Protein AF-A0A7S3KFI4-F1 (afdb_monomer_lite)

pLDDT: mean 75.75, std 12.52, range [44.12, 91.62]

Secondary structure (DSSP, 8-state):
-HHHHHHHHHHHHHHHHHHHHHHTTS-SEEEEEETTEEEEE-S-HHHHHHHHT-TT----PPPPS----EE--TT-SS-EESS-HHHHHHHHHHHHHHHHHHHHS---HHHHH-TTT-SS-------PPPPPSSPPPPPPTT-TTSPPPTTHHHHHHHHHHHHHHHHHHHHHHHHHT-

Structure (mmCIF, N/CA/C/O backbone):
data_AF-A0A7S3KFI4-F1
#
_entry.id   AF-A0A7S3KFI4-F1
#
loop_
_atom_site.group_PDB
_atom_site.id
_atom_site.type_symbol
_atom_site.label_atom_id
_atom_site.label_alt_id
_atom_site.label_comp_id
_atom_site.label_asym_id
_atom_site.label_entity_id
_atom_site.label_seq_id
_atom_site.pdbx_PDB_ins_code
_atom_site.Cartn_x
_atom_site.Cartn_y
_atom_site.Cartn_z
_atom_site.occupancy
_atom_site.B_iso_or_equiv
_atom_site.auth_seq_id
_atom_site.auth_comp_id
_atom_site.auth_asym_id
_atom_site.auth_atom_id
_atom_site.pdbx_PDB_model_num
ATOM 1 N N . PHE A 1 1 ? 23.156 2.317 -24.118 1.00 44.12 1 PHE A N 1
ATOM 2 C CA . PHE A 1 1 ? 23.718 2.035 -22.786 1.00 44.12 1 PHE A CA 1
ATOM 3 C C . PHE A 1 1 ? 23.333 3.121 -21.780 1.00 44.12 1 PHE A C 1
ATOM 5 O O . PHE A 1 1 ? 22.419 2.849 -21.028 1.00 44.12 1 PHE A O 1
ATOM 12 N N . ILE A 1 2 ? 23.821 4.369 -21.847 1.00 49.06 2 ILE A N 1
ATOM 13 C CA . ILE A 1 2 ? 23.493 5.418 -20.839 1.00 49.06 2 ILE A CA 1
ATOM 14 C C . ILE A 1 2 ? 21.979 5.740 -20.695 1.00 49.06 2 ILE A C 1
ATOM 16 O O . ILE A 1 2 ? 21.507 5.973 -19.586 1.00 49.06 2 ILE A O 1
ATOM 20 N N . MET A 1 3 ? 21.189 5.738 -21.780 1.00 51.59 3 MET A N 1
ATOM 21 C CA . MET A 1 3 ? 19.757 6.109 -21.715 1.00 51.59 3 MET A CA 1
ATOM 22 C C . MET A 1 3 ? 18.819 4.955 -21.299 1.00 51.59 3 MET A C 1
ATOM 24 O O . MET A 1 3 ? 17.779 5.206 -20.693 1.00 51.59 3 MET A O 1
ATOM 28 N N . GLN A 1 4 ? 19.202 3.694 -21.557 1.00 54.97 4 GLN A N 1
ATOM 29 C CA . GLN A 1 4 ? 18.470 2.517 -21.053 1.00 54.97 4 GLN A CA 1
ATOM 30 C C . GLN A 1 4 ? 18.517 2.467 -19.521 1.00 54.97 4 GLN A C 1
ATOM 32 O O . GLN A 1 4 ? 17.498 2.201 -18.884 1.00 54.97 4 GLN A O 1
ATOM 37 N N . ASP A 1 5 ? 19.662 2.834 -18.942 1.00 63.72 5 ASP A N 1
ATOM 38 C CA . ASP A 1 5 ? 19.833 2.942 -17.494 1.00 63.72 5 ASP A CA 1
ATOM 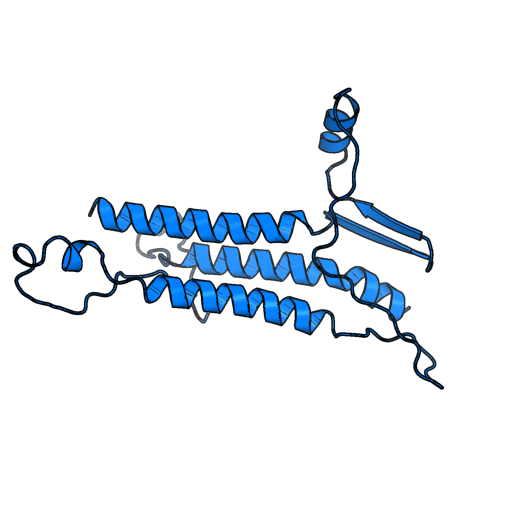39 C C . ASP A 1 5 ? 19.004 4.099 -16.914 1.00 63.72 5 ASP A C 1
ATOM 41 O O . ASP A 1 5 ? 18.372 3.944 -15.871 1.00 63.72 5 ASP A O 1
ATOM 45 N N . ALA A 1 6 ? 18.916 5.241 -17.609 1.00 68.56 6 ALA A N 1
ATOM 46 C CA . ALA A 1 6 ? 18.105 6.378 -17.164 1.00 68.56 6 ALA A CA 1
ATOM 47 C C . ALA A 1 6 ? 16.606 6.039 -17.080 1.00 68.56 6 ALA A C 1
ATOM 49 O O . ALA A 1 6 ? 15.952 6.390 -16.096 1.00 68.56 6 ALA A O 1
ATOM 50 N N . LEU A 1 7 ? 16.061 5.327 -18.074 1.00 71.69 7 LEU A N 1
ATOM 51 C CA . LEU A 1 7 ? 14.655 4.922 -18.049 1.00 71.69 7 LEU A CA 1
ATOM 52 C C . LEU A 1 7 ? 14.382 3.905 -16.936 1.00 71.69 7 LEU A C 1
ATOM 54 O O . LEU A 1 7 ? 13.409 4.060 -16.206 1.00 71.69 7 LEU A O 1
ATOM 58 N N . LEU A 1 8 ? 15.278 2.934 -16.734 1.00 75.38 8 LEU A N 1
ATOM 59 C CA . LEU A 1 8 ? 15.177 1.986 -15.624 1.00 75.38 8 LEU A CA 1
ATOM 60 C C . LEU A 1 8 ? 15.192 2.694 -14.259 1.00 75.38 8 LEU A C 1
ATOM 62 O O . LEU A 1 8 ? 14.392 2.364 -13.385 1.00 75.38 8 LEU A O 1
ATOM 66 N N . ILE A 1 9 ? 16.070 3.684 -14.072 1.00 79.75 9 ILE A N 1
ATOM 67 C CA . ILE A 1 9 ? 16.146 4.479 -12.837 1.00 79.75 9 ILE A CA 1
ATOM 68 C C . ILE A 1 9 ? 14.845 5.258 -12.610 1.00 79.75 9 ILE A C 1
ATOM 70 O O . ILE A 1 9 ? 14.322 5.270 -11.493 1.00 79.75 9 ILE A O 1
ATOM 74 N N . LEU A 1 10 ? 14.300 5.889 -13.654 1.00 80.31 10 LEU A N 1
ATOM 75 C CA . LEU A 1 10 ? 13.037 6.625 -13.568 1.00 80.31 10 LEU A CA 1
ATOM 76 C C . LEU A 1 10 ? 11.864 5.698 -13.241 1.00 80.31 10 LEU A C 1
ATOM 78 O O . LEU A 1 10 ? 11.070 6.022 -12.359 1.00 80.31 10 LEU A O 1
ATOM 82 N N . THR A 1 11 ? 11.795 4.527 -13.874 1.00 80.62 11 THR A N 1
ATOM 83 C CA . THR A 1 11 ? 10.786 3.502 -13.590 1.00 80.62 11 THR A CA 1
ATOM 84 C C . THR A 1 11 ? 10.886 3.014 -12.147 1.00 80.62 11 THR A C 1
ATOM 86 O O . THR A 1 11 ? 9.891 3.052 -11.426 1.00 80.62 11 THR A O 1
ATOM 89 N N . LYS A 1 12 ? 12.089 2.664 -11.669 1.00 84.12 12 LYS A N 1
ATOM 90 C CA . LYS A 1 12 ? 12.320 2.279 -10.265 1.00 84.12 12 LYS A CA 1
ATOM 91 C C . LYS A 1 12 ? 11.889 3.373 -9.293 1.00 84.12 12 LYS A C 1
ATOM 93 O O . LYS A 1 12 ? 11.245 3.087 -8.286 1.00 84.12 12 LYS A O 1
ATOM 98 N N . LYS A 1 13 ? 12.220 4.632 -9.586 1.00 85.94 13 LYS A N 1
ATOM 99 C CA . LYS A 1 13 ? 11.830 5.773 -8.751 1.00 85.94 13 LYS A CA 1
ATOM 100 C C . LYS A 1 13 ? 10.316 5.982 -8.752 1.00 85.94 13 LYS A C 1
ATOM 102 O O . LYS A 1 13 ? 9.756 6.268 -7.702 1.00 85.94 13 LYS A O 1
ATOM 107 N N . SER A 1 14 ? 9.661 5.836 -9.901 1.00 86.50 14 SER A N 1
ATOM 108 C CA . SER A 1 14 ? 8.209 5.990 -10.028 1.00 86.50 14 SER A CA 1
ATOM 109 C C . SER A 1 14 ? 7.453 4.909 -9.260 1.00 86.50 14 SER A C 1
ATOM 111 O O . SER A 1 14 ? 6.539 5.227 -8.507 1.00 86.50 14 SER A O 1
ATOM 113 N N . VAL A 1 15 ? 7.857 3.646 -9.411 1.00 87.81 15 VAL A N 1
ATOM 114 C CA . VAL A 1 15 ? 7.225 2.509 -8.727 1.00 87.81 15 VAL A CA 1
ATOM 115 C C . VAL A 1 15 ? 7.410 2.610 -7.216 1.00 87.81 15 VAL A C 1
ATOM 117 O O . VAL A 1 15 ? 6.446 2.448 -6.474 1.00 87.81 15 VAL A O 1
ATOM 120 N N . ASN A 1 16 ? 8.619 2.945 -6.751 1.00 88.69 16 ASN A N 1
ATOM 121 C CA . ASN A 1 16 ? 8.850 3.148 -5.322 1.00 88.69 16 ASN A CA 1
ATOM 122 C C . ASN A 1 16 ? 8.037 4.319 -4.776 1.00 88.69 16 ASN A C 1
ATOM 124 O O . ASN A 1 16 ? 7.381 4.148 -3.763 1.00 88.69 16 ASN A O 1
ATOM 128 N N . LYS A 1 17 ? 7.975 5.453 -5.483 1.00 89.19 17 LYS A N 1
ATOM 129 C CA . LYS A 1 17 ? 7.124 6.578 -5.072 1.00 89.19 17 LYS A CA 1
ATOM 130 C C . LYS A 1 17 ? 5.650 6.207 -4.977 1.00 89.19 17 LYS A C 1
ATOM 132 O O . LYS A 1 17 ? 4.993 6.656 -4.051 1.00 89.19 17 LYS A O 1
ATOM 137 N N . PHE A 1 18 ? 5.132 5.426 -5.924 1.00 89.81 18 PHE A N 1
ATOM 138 C CA . PHE A 1 18 ? 3.752 4.946 -5.865 1.00 89.81 18 PHE A CA 1
ATOM 139 C C . PHE A 1 18 ? 3.531 4.085 -4.617 1.00 89.81 18 PHE A C 1
ATOM 141 O O . PHE A 1 18 ? 2.628 4.359 -3.835 1.00 89.81 18 PHE A O 1
ATOM 148 N N . LYS A 1 19 ? 4.406 3.098 -4.396 1.00 91.19 19 LYS A N 1
ATOM 149 C CA . LYS A 1 19 ? 4.381 2.220 -3.220 1.00 91.19 19 LYS A CA 1
ATOM 150 C C . LYS A 1 19 ? 4.457 3.024 -1.913 1.00 91.19 19 LYS A C 1
ATOM 152 O O . LYS A 1 19 ? 3.604 2.857 -1.053 1.00 91.19 19 LYS A O 1
ATOM 157 N N . ASP A 1 20 ? 5.436 3.918 -1.792 1.00 89.12 20 ASP A N 1
ATOM 158 C CA . ASP A 1 20 ? 5.664 4.739 -0.597 1.00 89.12 20 ASP A CA 1
ATOM 159 C C . ASP A 1 20 ? 4.483 5.693 -0.340 1.00 89.12 20 ASP A C 1
ATOM 161 O O . ASP A 1 20 ? 4.069 5.865 0.802 1.00 89.12 20 ASP A O 1
ATOM 165 N N . ALA A 1 21 ? 3.896 6.272 -1.394 1.00 89.50 21 ALA A N 1
ATOM 166 C CA . ALA A 1 21 ? 2.731 7.141 -1.266 1.00 89.50 21 ALA A CA 1
ATOM 167 C C . ALA A 1 21 ? 1.510 6.380 -0.741 1.00 89.50 21 ALA A C 1
ATOM 169 O O . ALA A 1 21 ? 0.868 6.859 0.185 1.00 89.50 21 ALA A O 1
ATOM 170 N N . ILE A 1 22 ? 1.206 5.191 -1.270 1.00 89.00 22 ILE A N 1
ATOM 171 C CA . ILE A 1 22 ? 0.085 4.386 -0.761 1.00 89.00 22 ILE A CA 1
ATOM 172 C C . ILE A 1 22 ? 0.334 3.963 0.692 1.00 89.00 22 ILE A C 1
ATOM 174 O O . ILE A 1 22 ? -0.553 4.124 1.525 1.00 89.00 22 ILE A O 1
ATOM 178 N N . ILE A 1 23 ? 1.544 3.490 1.012 1.00 88.12 23 ILE A N 1
ATOM 179 C CA . ILE A 1 23 ? 1.903 3.062 2.374 1.00 88.12 23 ILE A CA 1
ATOM 180 C C . ILE A 1 23 ? 1.818 4.222 3.373 1.00 88.12 23 ILE A C 1
ATOM 182 O O . ILE A 1 23 ? 1.413 4.000 4.506 1.00 88.12 23 ILE A O 1
ATOM 186 N N . SER A 1 24 ? 2.124 5.460 2.970 1.00 86.81 24 SER A N 1
ATOM 187 C CA . SER A 1 24 ? 2.044 6.622 3.870 1.00 86.81 24 SER A CA 1
ATOM 188 C C . SER A 1 24 ? 0.639 6.931 4.403 1.00 86.81 24 SER A C 1
ATOM 190 O O . SER A 1 24 ? 0.516 7.616 5.413 1.00 86.81 24 SER A O 1
ATOM 192 N N . PHE A 1 25 ? -0.413 6.416 3.758 1.00 87.12 25 PHE A N 1
ATOM 193 C CA . PHE A 1 25 ? -1.792 6.533 4.244 1.00 87.12 25 PHE A CA 1
ATOM 194 C C . PHE A 1 25 ? -2.201 5.388 5.178 1.00 87.12 25 PHE A C 1
ATOM 196 O O . PHE A 1 25 ? -3.299 5.421 5.730 1.00 87.12 25 PHE A O 1
ATOM 203 N N . LEU A 1 26 ? -1.358 4.365 5.339 1.00 86.69 26 LEU A N 1
ATOM 204 C CA . LEU A 1 26 ? -1.649 3.215 6.184 1.00 86.69 26 LEU A CA 1
ATOM 205 C C . LEU A 1 26 ? -1.091 3.444 7.593 1.00 86.69 26 LEU A C 1
ATOM 207 O O . LEU A 1 26 ? 0.070 3.833 7.735 1.00 86.69 26 LEU A O 1
ATOM 211 N N . PRO A 1 27 ? -1.870 3.161 8.650 1.00 87.31 27 PRO A N 1
ATOM 212 C CA . PRO A 1 27 ? -1.336 3.191 9.999 1.00 87.31 27 PRO A CA 1
ATOM 213 C C . PRO A 1 27 ? -0.297 2.074 10.200 1.00 87.31 27 PRO A C 1
ATOM 215 O O . PRO A 1 27 ? -0.419 0.947 9.706 1.00 87.31 27 PRO A O 1
ATOM 218 N N . LEU A 1 28 ? 0.734 2.367 10.990 1.00 86.38 28 LEU A N 1
ATOM 219 C CA . LEU A 1 28 ? 1.683 1.382 11.507 1.00 86.38 28 LEU A CA 1
ATOM 220 C C . LEU A 1 28 ? 0.987 0.390 12.440 1.00 86.38 28 LEU A C 1
ATOM 222 O O . LEU A 1 28 ? 1.327 -0.789 12.445 1.00 86.38 28 LEU A O 1
ATOM 226 N N . SER A 1 29 ? -0.018 0.832 13.192 1.00 85.19 29 SER A N 1
ATOM 227 C CA . SER A 1 29 ? -0.879 -0.053 13.977 1.00 85.19 29 SER A CA 1
ATOM 228 C C . SER A 1 29 ? -2.273 0.538 14.116 1.00 85.19 29 SER A C 1
ATOM 230 O O . SER A 1 29 ? -2.400 1.728 14.397 1.00 85.19 29 SER A O 1
ATOM 232 N N . CYS A 1 30 ? -3.292 -0.305 13.983 1.00 86.12 30 CYS A N 1
ATOM 233 C CA . CYS A 1 30 ? -4.679 0.025 14.283 1.00 86.12 30 CYS A CA 1
ATOM 234 C C . CYS A 1 30 ? -5.137 -0.870 15.438 1.00 86.12 30 CYS A C 1
ATOM 236 O O . CYS A 1 30 ? -4.988 -2.092 15.368 1.00 86.12 30 CYS A O 1
ATOM 238 N N . GLN A 1 31 ? -5.622 -0.257 16.516 1.00 85.38 31 GLN A N 1
ATOM 239 C CA . GLN A 1 31 ? -6.230 -0.943 17.652 1.00 85.38 31 GLN A CA 1
ATOM 240 C C . GLN A 1 31 ? -7.683 -0.494 17.765 1.00 85.38 31 GLN A C 1
ATOM 242 O O . GLN A 1 31 ? -7.956 0.688 17.973 1.00 85.38 31 GLN A O 1
ATOM 247 N N . VAL A 1 32 ? -8.602 -1.444 17.607 1.00 84.62 32 VAL A N 1
ATOM 248 C CA . VAL A 1 32 ? -10.040 -1.223 17.765 1.00 84.62 32 VAL A CA 1
ATOM 249 C C . VAL A 1 32 ? -10.409 -1.643 19.184 1.00 84.62 32 VAL A C 1
ATOM 251 O O . VAL A 1 32 ? -10.400 -2.832 19.495 1.00 84.62 32 VAL A O 1
ATOM 254 N N . ASN A 1 33 ? -10.668 -0.672 20.061 1.00 83.75 33 ASN A N 1
ATOM 255 C CA . ASN A 1 33 ? -11.068 -0.945 21.444 1.00 83.75 33 ASN A CA 1
ATOM 256 C C . ASN A 1 33 ? -12.592 -1.061 21.566 1.00 83.75 33 ASN A C 1
ATOM 258 O O . ASN A 1 33 ? -13.090 -1.900 22.313 1.00 83.75 33 ASN A O 1
ATOM 262 N N . ASP A 1 34 ? -13.320 -0.200 20.851 1.00 78.12 34 ASP A N 1
ATOM 263 C CA . ASP A 1 34 ? -14.782 -0.128 20.849 1.00 78.12 34 ASP A CA 1
ATOM 264 C C . ASP A 1 34 ? -15.279 0.500 19.531 1.00 78.12 34 ASP A C 1
ATOM 266 O O . ASP A 1 34 ? -14.505 1.108 18.790 1.00 78.12 34 ASP A O 1
ATOM 270 N N . LEU A 1 35 ? -16.586 0.435 19.263 1.00 74.62 35 LEU A N 1
ATOM 271 C CA . LEU A 1 35 ? -17.243 1.052 18.099 1.00 74.62 35 LEU A CA 1
ATOM 272 C C . LEU A 1 35 ? -16.968 2.558 17.975 1.00 74.62 35 LEU A C 1
ATOM 274 O O . LEU A 1 35 ? -17.032 3.112 16.881 1.00 74.62 35 LEU A O 1
ATOM 278 N N . ASN A 1 36 ? -16.685 3.218 19.099 1.00 79.44 36 ASN A N 1
ATOM 279 C CA . ASN A 1 36 ? -16.402 4.649 19.162 1.00 79.44 36 ASN A CA 1
ATOM 280 C C . ASN A 1 36 ? -14.935 4.965 19.500 1.00 79.44 36 ASN A C 1
ATOM 282 O O . ASN A 1 36 ? -14.600 6.143 19.617 1.00 79.44 36 ASN A O 1
ATOM 286 N N . ASP A 1 37 ? -14.079 3.954 19.682 1.00 81.88 37 ASP A N 1
ATOM 287 C CA . ASP A 1 37 ? -12.682 4.137 20.087 1.00 81.88 37 ASP A CA 1
ATOM 288 C C . ASP A 1 37 ? -11.736 3.295 19.222 1.00 81.88 37 ASP A C 1
ATOM 290 O O . ASP A 1 37 ? -11.529 2.098 19.447 1.00 81.88 37 ASP A O 1
ATOM 294 N N . ILE A 1 38 ? -11.167 3.955 18.211 1.00 82.81 38 ILE A N 1
ATOM 295 C CA . ILE A 1 38 ? -10.203 3.385 17.270 1.00 82.81 38 ILE A CA 1
ATOM 296 C C . ILE A 1 38 ? -8.918 4.201 17.365 1.00 82.81 38 ILE A C 1
ATOM 298 O O . ILE A 1 38 ? -8.893 5.386 17.026 1.00 82.81 38 ILE A O 1
ATOM 302 N N . VAL A 1 39 ? -7.835 3.554 17.792 1.00 85.19 39 VAL A N 1
ATOM 303 C CA . VAL A 1 39 ? -6.521 4.181 17.941 1.00 85.19 39 VAL A CA 1
ATOM 304 C C . VAL A 1 39 ? -5.629 3.773 16.775 1.00 85.19 39 VAL A C 1
ATOM 306 O O . VAL A 1 39 ? -5.170 2.632 16.683 1.00 85.19 39 VAL A O 1
ATOM 309 N N . ASN A 1 40 ? -5.350 4.734 15.897 1.00 85.62 40 ASN A N 1
ATOM 310 C CA . ASN A 1 40 ? -4.432 4.577 14.773 1.00 85.62 40 ASN A CA 1
ATOM 311 C C . ASN A 1 40 ? -3.091 5.243 15.091 1.00 85.62 40 ASN A C 1
ATOM 313 O O . ASN A 1 40 ? -3.049 6.415 15.452 1.00 85.62 40 ASN A O 1
ATOM 317 N N . LYS A 1 41 ? -1.984 4.516 14.923 1.00 86.06 41 LYS A N 1
ATOM 318 C CA . LYS A 1 41 ? -0.628 5.078 15.012 1.00 86.06 41 LYS A CA 1
ATOM 319 C C . LYS A 1 41 ? -0.008 5.132 13.626 1.00 86.06 41 LYS A C 1
ATOM 321 O O . LYS A 1 41 ? 0.104 4.093 12.982 1.00 86.06 41 LYS A O 1
ATOM 326 N N . PHE A 1 42 ? 0.423 6.312 13.187 1.00 83.50 42 PHE A N 1
ATOM 327 C CA . PHE A 1 42 ? 1.032 6.519 11.864 1.00 83.50 42 PHE A CA 1
ATOM 328 C C . PHE A 1 42 ? 2.547 6.716 11.906 1.00 83.50 42 PHE A C 1
ATOM 330 O O . PHE A 1 42 ? 3.222 6.493 10.906 1.00 83.50 42 PHE A O 1
ATOM 337 N N . VAL A 1 43 ? 3.084 7.101 13.060 1.00 82.69 43 VAL A N 1
ATOM 338 C CA . VAL A 1 43 ? 4.513 7.333 13.270 1.00 82.69 43 VAL A CA 1
ATOM 339 C C . VAL A 1 43 ? 5.006 6.518 14.455 1.00 82.69 43 VAL A C 1
ATOM 341 O O . VAL A 1 43 ? 4.226 6.111 15.321 1.00 82.69 43 VAL A O 1
ATOM 344 N N . THR A 1 44 ? 6.305 6.239 14.473 1.00 84.25 44 THR A N 1
ATOM 345 C CA . THR A 1 44 ? 6.934 5.589 15.626 1.00 84.25 44 THR A CA 1
ATOM 346 C C . THR A 1 44 ? 6.973 6.536 16.824 1.00 84.25 44 THR A C 1
ATOM 348 O O . THR A 1 44 ? 6.970 7.755 16.659 1.00 84.25 44 THR A O 1
ATOM 351 N N . ASP A 1 45 ? 7.064 5.990 18.039 1.00 82.38 45 ASP A N 1
ATOM 352 C CA . ASP A 1 45 ? 7.113 6.810 19.259 1.00 82.38 45 ASP A CA 1
ATOM 353 C C . ASP A 1 45 ? 8.327 7.776 19.252 1.00 82.38 45 ASP A C 1
ATOM 355 O O . ASP A 1 45 ? 8.248 8.893 19.760 1.00 82.38 45 ASP A O 1
ATOM 359 N N . GLU A 1 46 ? 9.440 7.387 18.612 1.00 82.31 46 GLU A N 1
ATOM 360 C CA . GLU A 1 46 ? 10.631 8.236 18.439 1.00 82.31 46 GLU A CA 1
ATOM 361 C C . GLU A 1 46 ? 10.423 9.385 17.444 1.00 82.31 46 GLU A C 1
ATOM 363 O O . GLU A 1 46 ? 10.998 10.464 17.599 1.00 82.31 46 GLU A O 1
ATOM 368 N N . GLU A 1 47 ? 9.650 9.151 16.386 1.00 82.25 47 GLU A N 1
ATOM 369 C CA . GLU A 1 47 ? 9.310 10.172 15.396 1.00 82.25 47 GLU A CA 1
ATOM 370 C C . GLU A 1 47 ? 8.260 11.127 15.947 1.00 82.25 47 GLU A C 1
ATOM 372 O O . GLU A 1 47 ? 8.413 12.333 15.780 1.00 82.25 47 GLU A O 1
ATOM 377 N N . GLN A 1 48 ? 7.265 10.608 16.670 1.00 80.56 48 GLN A N 1
ATOM 378 C CA . GLN A 1 48 ? 6.282 11.426 17.371 1.00 80.56 48 GLN A CA 1
ATOM 379 C C . GLN A 1 48 ? 6.971 12.378 18.350 1.00 80.56 48 GLN A C 1
ATOM 381 O O . GLN A 1 48 ? 6.714 13.573 18.305 1.00 80.56 48 GLN A O 1
ATOM 386 N N . ALA A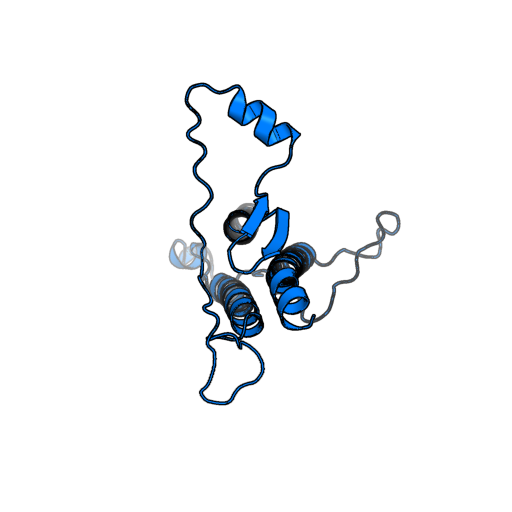 1 49 ? 7.928 11.889 19.148 1.00 81.94 49 ALA A N 1
ATOM 387 C CA . ALA A 1 49 ? 8.682 12.735 20.074 1.00 81.94 49 ALA A CA 1
ATOM 388 C C . ALA A 1 49 ? 9.426 13.883 19.364 1.00 81.94 49 ALA A C 1
ATOM 390 O O . ALA A 1 49 ? 9.447 15.007 19.855 1.00 81.94 49 ALA A O 1
ATOM 391 N N . LYS A 1 50 ? 10.001 13.629 18.181 1.00 83.56 50 LYS A N 1
ATOM 392 C CA . LYS A 1 50 ? 10.670 14.670 17.377 1.00 83.56 50 LYS A CA 1
ATOM 393 C C . LYS A 1 50 ? 9.686 15.663 16.762 1.00 83.56 50 LYS A C 1
ATOM 395 O O . LYS A 1 50 ? 10.030 16.830 16.607 1.00 83.56 50 LYS A O 1
ATOM 400 N N . LEU A 1 51 ? 8.499 15.200 16.376 1.00 80.50 51 LEU A N 1
ATOM 401 C CA . LEU A 1 51 ? 7.430 16.047 15.850 1.00 80.50 51 LEU A CA 1
ATOM 402 C C . LEU A 1 51 ? 6.829 16.930 16.950 1.00 80.50 51 LEU A C 1
ATOM 404 O O . LEU A 1 51 ? 6.573 18.103 16.705 1.00 80.50 51 LEU A O 1
ATOM 408 N N . ASP A 1 52 ? 6.683 16.399 18.163 1.00 78.00 52 ASP A N 1
ATOM 409 C CA . ASP A 1 52 ? 6.187 17.132 19.333 1.00 78.00 52 ASP A CA 1
ATOM 410 C C . ASP A 1 52 ? 7.177 18.213 19.810 1.00 78.00 52 ASP A C 1
ATOM 412 O O . ASP A 1 52 ? 6.775 19.218 20.400 1.00 78.00 52 ASP A O 1
ATOM 416 N N . GLU A 1 53 ? 8.476 18.036 19.543 1.00 82.12 53 GLU A N 1
ATOM 417 C CA . GLU A 1 53 ? 9.514 19.046 19.786 1.00 82.12 53 GLU A CA 1
ATOM 418 C C . GLU A 1 53 ? 9.486 20.207 18.771 1.00 82.12 53 GLU A C 1
ATOM 420 O O . GLU A 1 53 ? 10.047 21.271 19.056 1.00 82.12 53 GLU A O 1
ATOM 425 N N . ASP A 1 54 ? 8.843 20.046 17.606 1.00 80.81 54 ASP A N 1
ATOM 426 C CA . ASP A 1 54 ? 8.735 21.094 16.587 1.00 80.81 54 ASP A CA 1
ATOM 427 C C . ASP A 1 54 ? 7.523 22.009 16.864 1.00 80.81 54 ASP A C 1
ATOM 429 O O . ASP A 1 54 ? 6.374 21.613 16.655 1.00 80.81 54 ASP A O 1
ATOM 433 N N . PRO A 1 55 ? 7.736 23.278 17.269 1.00 76.25 55 PRO A N 1
ATOM 434 C CA . PRO A 1 55 ? 6.651 24.202 17.600 1.00 76.25 55 PRO A CA 1
ATOM 435 C C . PRO A 1 55 ? 5.789 24.611 16.394 1.00 76.25 55 PRO A C 1
ATOM 437 O O . PRO A 1 55 ? 4.773 25.283 16.580 1.00 76.25 55 PRO A O 1
ATOM 440 N N . TYR A 1 56 ? 6.184 24.253 15.168 1.00 74.50 56 TYR A N 1
ATOM 441 C CA . TYR A 1 56 ? 5.406 24.490 13.951 1.00 74.50 56 TYR A CA 1
ATOM 442 C C . TYR A 1 56 ? 4.688 23.235 13.443 1.00 74.50 56 TYR A C 1
ATOM 444 O O . TYR A 1 56 ? 3.926 23.327 12.473 1.00 74.50 56 TYR A O 1
ATOM 452 N N . HIS A 1 57 ? 4.886 22.075 14.077 1.00 70.88 57 HIS A N 1
ATOM 453 C CA . HIS A 1 57 ? 4.188 20.861 13.689 1.00 70.88 57 HIS A CA 1
ATOM 454 C C . HIS A 1 57 ? 2.728 20.922 14.144 1.00 70.88 57 HIS A C 1
ATOM 456 O O . HIS A 1 57 ? 2.406 20.944 15.330 1.00 70.88 57 HIS A O 1
ATOM 462 N N . THR A 1 58 ? 1.814 20.955 13.176 1.00 66.12 58 THR A N 1
ATOM 463 C CA . THR A 1 58 ? 0.395 20.729 13.451 1.00 66.12 58 THR A CA 1
ATOM 464 C C . THR A 1 58 ? 0.151 19.238 13.294 1.00 66.12 58 THR A C 1
ATOM 466 O O . THR A 1 58 ? 0.185 18.738 12.171 1.00 66.12 58 THR A O 1
ATOM 469 N N . SER A 1 59 ? -0.069 18.546 14.413 1.00 63.81 59 SER A N 1
ATOM 470 C CA . SER A 1 59 ? -0.470 17.138 14.433 1.00 63.81 59 SER A CA 1
ATOM 471 C C . SER A 1 59 ? -1.853 17.014 13.790 1.00 63.81 59 SER A C 1
ATOM 473 O O . SER A 1 59 ? -2.887 17.232 14.422 1.00 63.81 59 SER A O 1
ATOM 475 N N . GLN A 1 60 ? -1.867 16.807 12.477 1.00 66.25 60 GLN A N 1
ATOM 476 C CA . GLN A 1 60 ? -3.047 16.399 11.735 1.00 66.25 60 GLN A CA 1
ATOM 477 C C . GLN A 1 60 ? -2.799 14.981 11.266 1.00 66.25 60 GLN A C 1
ATOM 479 O O . GLN A 1 60 ? -1.847 14.729 10.523 1.00 66.25 60 GLN A O 1
ATOM 484 N N . ASP A 1 61 ? -3.668 14.075 11.702 1.00 70.38 61 ASP A N 1
ATOM 485 C CA . ASP A 1 61 ? -3.649 12.710 11.212 1.00 70.38 61 ASP A CA 1
ATOM 486 C C . ASP A 1 61 ? -3.832 12.697 9.687 1.00 70.38 61 ASP A C 1
ATOM 488 O O . ASP A 1 61 ? -4.551 13.543 9.131 1.00 70.38 61 ASP A O 1
ATOM 492 N N . PRO A 1 62 ? -3.191 11.749 8.983 1.00 74.69 62 PRO A N 1
ATOM 493 C CA . PRO A 1 62 ? -3.373 11.598 7.551 1.00 74.69 62 PRO A CA 1
ATOM 494 C C . PRO A 1 62 ? -4.854 11.423 7.202 1.00 74.69 62 PRO A C 1
ATOM 496 O O . PRO A 1 62 ? -5.570 10.633 7.817 1.00 74.69 62 PRO A O 1
ATOM 499 N N . ILE A 1 63 ? -5.311 12.136 6.170 1.00 79.50 63 ILE A N 1
ATOM 500 C CA . ILE A 1 63 ? -6.656 11.939 5.619 1.00 79.50 63 ILE A CA 1
ATOM 501 C C . ILE A 1 63 ? -6.701 10.540 4.985 1.00 79.50 63 ILE A C 1
ATOM 503 O O . ILE A 1 63 ? -5.827 10.237 4.166 1.00 79.50 63 ILE A O 1
ATOM 507 N N . PRO A 1 64 ? -7.690 9.689 5.317 1.00 80.69 64 PRO A N 1
ATOM 508 C CA . PRO A 1 64 ? -7.764 8.342 4.770 1.00 80.69 64 PRO A CA 1
ATOM 509 C C . PRO A 1 64 ? -7.949 8.383 3.252 1.00 80.69 64 PRO A C 1
ATOM 511 O O . PRO A 1 64 ? -8.735 9.171 2.723 1.00 80.69 64 PRO A O 1
ATOM 514 N N . LEU A 1 65 ? -7.236 7.505 2.544 1.00 83.00 65 LEU A N 1
ATOM 515 C CA . LEU A 1 65 ? -7.342 7.398 1.087 1.00 83.00 65 LEU A CA 1
ATOM 516 C C . LEU A 1 65 ? -8.715 6.853 0.656 1.00 83.00 65 LEU A C 1
ATOM 518 O O . LEU A 1 65 ? -9.242 7.249 -0.383 1.00 83.00 65 LEU A O 1
ATOM 522 N N . PHE A 1 66 ? -9.290 5.969 1.474 1.00 80.38 66 PHE A N 1
ATOM 523 C CA . PHE A 1 66 ? -10.612 5.378 1.294 1.00 80.38 66 PHE A CA 1
ATOM 524 C C . PHE A 1 66 ? -11.293 5.218 2.656 1.00 80.38 66 PHE A C 1
ATOM 526 O O . PHE A 1 66 ? -10.626 4.949 3.654 1.00 80.38 66 PHE A O 1
ATOM 533 N N . SER A 1 67 ? -12.617 5.343 2.682 1.00 81.25 67 SER A N 1
ATOM 534 C CA . SER A 1 67 ? -13.462 5.017 3.832 1.00 81.25 67 SER A CA 1
ATOM 535 C C . SER A 1 67 ? -14.376 3.855 3.458 1.00 81.25 67 SER A C 1
ATOM 537 O O . SER A 1 67 ? -15.023 3.900 2.410 1.00 81.25 67 SER A O 1
ATOM 539 N N . ILE A 1 68 ? -14.414 2.821 4.296 1.00 81.62 68 ILE A N 1
ATOM 540 C CA . ILE A 1 68 ? -15.347 1.700 4.166 1.00 81.62 68 ILE A CA 1
ATOM 541 C C . ILE A 1 68 ? -16.323 1.805 5.330 1.00 81.62 68 ILE A C 1
ATOM 543 O O . ILE A 1 68 ? -15.904 1.907 6.482 1.00 81.62 68 ILE A O 1
ATOM 547 N N . ASP A 1 69 ? -17.611 1.788 5.012 1.00 81.56 69 ASP A N 1
ATOM 548 C CA . ASP A 1 69 ? -18.673 1.893 6.004 1.00 81.56 69 ASP A CA 1
ATOM 549 C C . ASP A 1 69 ? -19.122 0.499 6.440 1.00 81.56 69 ASP A C 1
ATOM 551 O O . ASP A 1 69 ? -19.154 -0.434 5.635 1.00 81.56 69 ASP A O 1
ATOM 555 N N . LEU A 1 70 ? -19.509 0.365 7.706 1.00 81.19 70 LEU A N 1
ATOM 556 C CA . LEU A 1 70 ? -20.195 -0.823 8.203 1.00 81.19 70 LEU A CA 1
ATOM 557 C C . LEU A 1 70 ? -21.703 -0.603 8.125 1.00 81.19 70 LEU A C 1
ATOM 559 O O . LEU A 1 70 ? -22.232 0.383 8.640 1.00 81.19 70 LEU A O 1
ATOM 563 N N . VAL A 1 71 ? -22.394 -1.532 7.474 1.00 84.38 71 VAL A N 1
ATOM 564 C CA . VAL A 1 71 ? -23.840 -1.522 7.275 1.00 84.38 71 VAL A CA 1
ATOM 565 C C . VAL A 1 71 ? -24.443 -2.699 8.032 1.00 84.38 71 VAL A C 1
ATOM 567 O O . VAL A 1 71 ? -23.944 -3.822 7.981 1.00 84.38 71 VAL A O 1
ATOM 570 N N . LEU A 1 72 ? -25.534 -2.432 8.744 1.00 81.75 72 LEU A N 1
ATOM 571 C CA . LEU A 1 72 ? -26.355 -3.461 9.366 1.00 81.75 72 LEU A CA 1
ATOM 572 C C . LEU A 1 72 ? -27.558 -3.713 8.449 1.00 81.75 72 LEU A C 1
ATOM 574 O O . LEU A 1 72 ? -28.394 -2.823 8.280 1.00 81.75 72 LEU A O 1
ATOM 578 N N . GLU A 1 73 ? -27.637 -4.885 7.819 1.00 78.88 73 GLU A N 1
ATOM 579 C CA . GLU A 1 73 ? -28.822 -5.252 7.033 1.00 78.88 73 GLU A CA 1
ATOM 580 C C . GLU A 1 73 ? -30.032 -5.507 7.948 1.00 78.88 73 GLU A C 1
ATOM 582 O O . GLU A 1 73 ? -29.889 -5.950 9.091 1.00 78.88 73 GLU A O 1
ATOM 587 N N . GLU A 1 74 ? -31.246 -5.238 7.453 1.00 68.44 74 GLU A N 1
ATOM 588 C CA . GLU A 1 74 ? -32.483 -5.481 8.203 1.00 68.44 74 GLU A CA 1
ATOM 589 C C . GLU A 1 74 ? -32.649 -6.984 8.497 1.00 68.44 74 GLU A C 1
ATOM 591 O O . GLU A 1 74 ? -33.050 -7.767 7.638 1.00 68.44 74 GLU A O 1
ATOM 596 N N . GLY A 1 75 ? -32.338 -7.383 9.734 1.00 69.38 75 GLY A N 1
ATOM 597 C CA . GLY A 1 75 ? -32.370 -8.778 10.189 1.00 69.38 75 GLY A CA 1
ATOM 598 C C . GLY A 1 75 ? -31.004 -9.472 10.244 1.00 69.38 75 GLY A C 1
ATOM 599 O O . GLY A 1 75 ? -30.958 -10.650 10.591 1.00 69.38 75 GLY A O 1
ATOM 600 N N . GLY A 1 76 ? -29.909 -8.770 9.937 1.00 65.31 76 GLY A N 1
ATOM 601 C CA . GLY A 1 76 ? -28.549 -9.274 10.126 1.00 65.31 76 GLY A CA 1
ATOM 602 C C . GLY A 1 76 ? -28.133 -9.261 11.600 1.00 65.31 76 GLY A C 1
ATOM 603 O O . GLY A 1 76 ? -28.278 -8.247 12.280 1.00 65.31 76 GLY A O 1
ATOM 604 N N . GLU A 1 77 ? -27.608 -10.385 12.098 1.00 68.94 77 GLU A N 1
ATOM 605 C CA . GLU A 1 77 ? -27.069 -10.490 13.466 1.00 68.94 77 GLU A CA 1
ATOM 606 C C . GLU A 1 77 ? -25.691 -9.819 13.613 1.00 68.94 77 GLU A C 1
ATOM 608 O O . GLU A 1 77 ? -25.278 -9.526 14.733 1.00 68.94 77 GLU A O 1
ATOM 613 N N . SER A 1 78 ? -24.998 -9.532 12.502 1.00 72.50 78 SER A N 1
ATOM 614 C CA . SER A 1 78 ? -23.663 -8.930 12.491 1.00 72.50 78 SER A CA 1
ATOM 615 C C . SER A 1 78 ? -23.524 -7.792 11.466 1.00 72.50 78 SER A C 1
ATOM 617 O O . SER A 1 78 ? -24.153 -7.830 10.402 1.00 72.50 78 SER A O 1
ATOM 619 N N . PRO A 1 79 ? -22.709 -6.762 11.768 1.00 80.25 79 PRO A N 1
ATOM 620 C CA . PRO A 1 79 ? -22.373 -5.704 10.819 1.00 80.25 79 PRO A CA 1
ATOM 621 C C . PRO A 1 79 ? -21.529 -6.251 9.662 1.00 80.25 79 PRO A C 1
ATOM 623 O O . PRO A 1 79 ? -20.635 -7.068 9.867 1.00 80.25 79 PRO A O 1
ATOM 626 N N . GLN A 1 80 ? -21.804 -5.779 8.445 1.00 81.50 80 GLN A N 1
ATOM 627 C CA . GLN A 1 80 ? -21.065 -6.140 7.233 1.00 81.50 80 GLN A CA 1
ATOM 628 C C . GLN A 1 80 ? -20.459 -4.900 6.579 1.00 81.50 80 GLN A C 1
ATOM 630 O O . GLN A 1 80 ? -20.978 -3.794 6.718 1.00 81.50 80 GLN A O 1
ATOM 635 N N . TYR A 1 81 ? -19.367 -5.071 5.839 1.00 83.44 81 TYR A N 1
ATOM 636 C CA . TYR A 1 81 ? -18.776 -3.976 5.074 1.00 83.44 81 TYR A CA 1
ATOM 637 C C . TYR A 1 81 ? -19.661 -3.572 3.889 1.00 83.44 81 TYR A C 1
ATOM 639 O O . TYR A 1 81 ? -20.211 -4.424 3.194 1.00 83.44 81 TYR A O 1
ATOM 647 N N . SER A 1 82 ? -19.744 -2.269 3.607 1.00 84.69 82 SER A N 1
ATOM 648 C CA . SER A 1 82 ? -20.405 -1.744 2.404 1.00 84.69 82 SER A CA 1
ATOM 649 C C . SER A 1 82 ? -19.690 -2.158 1.116 1.00 84.69 82 SER A C 1
ATOM 651 O O . SER A 1 82 ? -20.316 -2.302 0.066 1.00 84.69 82 SER A O 1
ATOM 653 N N . VAL A 1 83 ? -18.373 -2.350 1.206 1.00 84.19 83 VAL A N 1
ATOM 654 C CA . VAL A 1 83 ? -17.490 -2.845 0.151 1.00 84.19 83 VAL A CA 1
ATOM 655 C C . VAL A 1 83 ? -16.498 -3.797 0.797 1.00 84.19 83 VAL A C 1
ATOM 657 O O . VAL A 1 83 ? -15.919 -3.455 1.826 1.00 84.19 83 VAL A O 1
ATOM 660 N N . ASP A 1 84 ? -16.268 -4.959 0.186 1.00 85.81 84 ASP A N 1
ATOM 661 C CA . ASP A 1 84 ? -15.261 -5.894 0.680 1.00 85.81 84 ASP A CA 1
ATOM 662 C C . ASP A 1 84 ? -13.871 -5.218 0.715 1.00 85.81 84 ASP A C 1
ATOM 664 O O . ASP A 1 84 ? -13.394 -4.725 -0.316 1.00 85.81 84 ASP A O 1
ATOM 668 N N . PRO A 1 85 ? -13.179 -5.171 1.869 1.00 86.25 85 PRO A N 1
ATOM 669 C CA . PRO A 1 85 ? -11.845 -4.580 1.948 1.00 86.25 85 PRO A CA 1
ATOM 670 C C . PRO A 1 85 ? -10.834 -5.268 1.016 1.00 86.25 85 PRO A C 1
ATOM 672 O O . PRO A 1 85 ? -9.914 -4.620 0.508 1.00 86.25 85 PRO A O 1
ATOM 675 N N . GLY A 1 86 ? -11.019 -6.563 0.736 1.00 88.25 86 GLY A N 1
ATOM 676 C CA . GLY A 1 86 ? -10.214 -7.323 -0.220 1.00 88.25 86 GLY A CA 1
ATOM 677 C C . GLY A 1 86 ? -10.344 -6.823 -1.662 1.00 88.25 86 GLY A C 1
ATOM 678 O O . GLY A 1 86 ? -9.354 -6.843 -2.406 1.00 88.25 86 GLY A O 1
ATOM 679 N N . ASP A 1 87 ? -11.503 -6.288 -2.049 1.00 88.94 87 ASP A N 1
ATOM 680 C CA . ASP A 1 87 ? -11.700 -5.645 -3.352 1.00 88.94 87 ASP A CA 1
ATOM 681 C C . ASP A 1 87 ? -10.876 -4.359 -3.475 1.00 88.94 87 ASP A C 1
ATOM 683 O O . ASP A 1 87 ? -10.277 -4.100 -4.523 1.00 88.94 87 ASP A O 1
ATOM 687 N N . VAL A 1 88 ? -10.764 -3.567 -2.402 1.00 87.88 88 VAL A N 1
ATOM 688 C CA . VAL A 1 88 ? -9.913 -2.361 -2.386 1.00 87.88 88 VAL A CA 1
ATOM 689 C C . VAL A 1 88 ? -8.448 -2.741 -2.596 1.00 87.88 88 VAL A C 1
ATOM 691 O O . VAL A 1 88 ? -7.772 -2.148 -3.443 1.00 87.88 88 VAL A O 1
ATOM 694 N N . VAL A 1 89 ? -7.969 -3.774 -1.894 1.00 90.00 89 VAL A N 1
ATOM 695 C CA . VAL A 1 89 ? -6.612 -4.306 -2.092 1.00 90.00 89 VAL A CA 1
ATOM 696 C C . VAL A 1 89 ? -6.427 -4.752 -3.542 1.00 90.00 89 VAL A C 1
ATOM 698 O O . VAL A 1 89 ? -5.470 -4.342 -4.199 1.00 90.00 89 VAL A O 1
ATOM 701 N N . SER A 1 90 ? -7.361 -5.543 -4.069 1.00 90.88 90 SER A N 1
ATOM 702 C CA . SER A 1 90 ? -7.303 -6.072 -5.435 1.00 90.88 90 SER A CA 1
ATOM 703 C C . SER A 1 90 ? -7.254 -4.959 -6.485 1.00 90.88 90 SER A C 1
ATOM 705 O O . SER A 1 90 ? -6.429 -5.016 -7.398 1.00 90.88 90 SER A O 1
ATOM 707 N N . ASN A 1 91 ? -8.052 -3.903 -6.313 1.00 90.75 91 ASN A N 1
ATOM 708 C CA . ASN A 1 91 ? -8.066 -2.737 -7.193 1.00 90.75 91 ASN A CA 1
ATOM 709 C C . ASN A 1 91 ? -6.724 -1.990 -7.186 1.00 90.75 91 ASN A C 1
ATOM 711 O O . ASN A 1 91 ? -6.194 -1.661 -8.249 1.00 90.75 91 ASN A O 1
ATOM 715 N N . ILE A 1 92 ? -6.126 -1.759 -6.012 1.00 90.31 92 ILE A N 1
ATOM 716 C CA . ILE A 1 92 ? -4.810 -1.102 -5.911 1.00 90.31 92 ILE A CA 1
ATOM 717 C C . ILE A 1 92 ? -3.727 -1.957 -6.581 1.00 90.31 92 ILE A C 1
ATOM 719 O O . ILE A 1 92 ? -2.897 -1.434 -7.332 1.00 90.31 92 ILE A O 1
ATOM 723 N N . MET A 1 93 ? -3.754 -3.277 -6.375 1.00 90.75 93 MET A N 1
ATOM 724 C CA . MET A 1 93 ? -2.806 -4.185 -7.025 1.00 90.75 93 MET A CA 1
ATOM 725 C C . MET A 1 93 ? -3.002 -4.229 -8.548 1.00 90.75 93 MET A C 1
ATOM 727 O O . MET A 1 93 ? -2.021 -4.287 -9.290 1.00 90.75 93 MET A O 1
ATOM 731 N N . GLN A 1 94 ? -4.242 -4.136 -9.036 1.00 91.25 94 GLN A N 1
ATOM 732 C CA . GLN A 1 94 ? -4.531 -4.042 -10.467 1.00 91.25 94 GLN A CA 1
ATOM 733 C C . GLN A 1 94 ? -4.013 -2.730 -11.072 1.00 91.25 94 GLN A C 1
ATOM 735 O O . GLN A 1 94 ? -3.479 -2.739 -12.184 1.00 91.25 94 GLN A O 1
ATOM 740 N N . ILE A 1 95 ? -4.125 -1.607 -10.352 1.00 90.31 95 ILE A N 1
ATOM 741 C CA . ILE A 1 95 ? -3.545 -0.320 -10.768 1.00 90.31 95 ILE A CA 1
ATOM 742 C C . ILE A 1 95 ? -2.023 -0.433 -10.869 1.00 90.31 95 ILE A C 1
ATOM 744 O O . ILE A 1 95 ? -1.443 0.047 -11.844 1.00 90.31 95 ILE A O 1
ATOM 748 N N . PHE A 1 96 ? -1.378 -1.101 -9.908 1.00 89.25 96 PHE A N 1
ATOM 749 C CA . PHE A 1 96 ? 0.060 -1.362 -9.958 1.00 89.25 96 PHE A CA 1
ATOM 750 C C . PHE A 1 96 ? 0.436 -2.155 -11.218 1.00 89.25 96 PHE A C 1
ATOM 752 O O . PHE A 1 96 ? 1.298 -1.717 -11.983 1.00 89.25 96 PHE A O 1
ATOM 759 N N . ASP A 1 97 ? -0.234 -3.283 -11.475 1.00 87.75 97 ASP A N 1
ATOM 760 C CA . ASP A 1 97 ? 0.044 -4.139 -12.635 1.00 87.75 97 ASP A CA 1
ATOM 761 C C . ASP A 1 97 ? -0.201 -3.396 -13.959 1.00 87.75 97 ASP A C 1
ATOM 763 O O . ASP A 1 97 ? 0.668 -3.376 -14.834 1.00 87.75 97 ASP A O 1
ATOM 767 N N . THR A 1 98 ? -1.328 -2.688 -14.071 1.00 87.81 98 THR A N 1
ATOM 768 C CA . THR A 1 98 ? -1.664 -1.868 -15.247 1.00 87.81 98 THR A CA 1
ATOM 769 C C . THR A 1 98 ? -0.634 -0.758 -15.458 1.00 87.81 98 THR A C 1
ATOM 771 O O . THR A 1 98 ? -0.225 -0.486 -16.586 1.00 87.81 98 THR A O 1
ATOM 774 N N . GLY A 1 99 ? -0.170 -0.119 -14.380 1.00 85.25 99 GLY A N 1
ATOM 775 C CA . GLY A 1 99 ? 0.874 0.900 -14.431 1.00 85.25 99 GLY A CA 1
ATOM 776 C C . GLY A 1 99 ? 2.188 0.348 -14.981 1.00 85.25 99 GLY A C 1
ATOM 777 O O . GLY A 1 99 ? 2.797 0.965 -15.856 1.00 85.25 99 GLY A O 1
ATOM 778 N N . ILE A 1 100 ? 2.598 -0.843 -14.533 1.00 83.56 100 ILE A N 1
ATOM 779 C CA . ILE A 1 100 ? 3.780 -1.528 -15.065 1.00 83.56 100 ILE A CA 1
ATOM 780 C C . ILE A 1 100 ? 3.599 -1.855 -16.547 1.00 83.56 100 ILE A C 1
ATOM 782 O O . ILE A 1 100 ? 4.514 -1.586 -17.319 1.00 83.56 100 ILE A O 1
ATOM 786 N N . GLU A 1 101 ? 2.442 -2.376 -16.963 1.00 82.75 101 GLU A N 1
ATOM 787 C CA . GLU A 1 101 ? 2.139 -2.673 -18.370 1.00 82.75 101 GLU A CA 1
ATOM 788 C C . GLU A 1 101 ? 2.199 -1.419 -19.252 1.00 82.75 101 GLU A C 1
ATOM 790 O O . GLU A 1 101 ? 2.857 -1.423 -20.295 1.00 82.75 101 GLU A O 1
ATOM 795 N N . LYS A 1 102 ? 1.605 -0.307 -18.806 1.00 80.69 102 LYS A N 1
ATOM 796 C CA . LYS A 1 102 ? 1.654 0.974 -19.527 1.00 80.69 102 LYS A CA 1
ATOM 797 C C . LYS A 1 102 ? 3.056 1.554 -19.631 1.00 80.69 102 LYS A C 1
ATOM 799 O O . LYS A 1 102 ? 3.388 2.150 -20.655 1.00 80.69 102 LYS A O 1
ATOM 804 N N . LEU A 1 103 ? 3.917 1.326 -18.641 1.00 75.81 103 LEU A N 1
ATOM 805 C CA . LEU A 1 103 ? 5.330 1.694 -18.742 1.00 75.81 103 LEU A CA 1
ATOM 806 C C . LEU A 1 103 ? 6.076 0.886 -19.823 1.00 75.81 103 LEU A C 1
ATOM 808 O O . LEU A 1 103 ? 7.084 1.371 -20.337 1.00 75.81 103 LEU A O 1
ATOM 812 N N . GLN A 1 104 ? 5.577 -0.291 -20.225 1.00 69.56 104 GLN A N 1
ATOM 813 C CA . GLN A 1 104 ? 6.140 -1.077 -21.338 1.00 69.56 104 GLN A CA 1
ATOM 814 C C . GLN A 1 104 ? 5.751 -0.534 -22.714 1.00 69.56 104 GLN A C 1
ATOM 816 O O . GLN A 1 104 ? 6.493 -0.712 -23.680 1.00 69.56 104 GLN A O 1
ATOM 821 N N . GLU A 1 105 ? 4.612 0.150 -22.808 1.00 71.19 105 GLU A N 1
ATOM 822 C CA . GLU A 1 105 ? 4.113 0.744 -24.053 1.00 71.19 105 GLU A CA 1
ATOM 823 C C . GLU A 1 105 ? 4.855 2.038 -24.436 1.00 71.19 105 GLU A C 1
ATOM 825 O O . GLU A 1 105 ? 4.688 2.539 -25.552 1.00 71.19 105 GLU A O 1
ATOM 830 N N . VAL A 1 106 ? 5.696 2.587 -23.547 1.00 66.88 106 VAL A N 1
ATOM 831 C CA . VAL A 1 106 ? 6.470 3.807 -23.813 1.00 66.88 106 VAL A CA 1
ATOM 832 C C . VAL A 1 106 ? 7.478 3.542 -24.938 1.00 66.88 106 VAL A C 1
ATOM 834 O O . VAL A 1 106 ? 8.565 2.999 -24.739 1.00 66.88 106 VAL A O 1
ATOM 837 N N . SER A 1 107 ? 7.100 3.940 -26.157 1.00 55.78 107 SER A N 1
ATOM 838 C CA . SER A 1 107 ? 7.948 3.866 -27.349 1.00 55.78 107 SER A CA 1
ATOM 839 C C . SER A 1 107 ? 9.266 4.608 -27.120 1.00 55.78 107 SER A C 1
ATOM 841 O O . SER A 1 107 ? 9.244 5.711 -26.568 1.00 55.78 107 SER A O 1
ATOM 843 N N . GLN A 1 108 ? 10.390 4.061 -27.596 1.00 60.81 108 GLN A N 1
ATOM 844 C CA . GLN A 1 108 ? 11.685 4.750 -27.558 1.00 60.81 108 GLN A CA 1
ATOM 845 C C . GLN A 1 108 ? 11.572 6.120 -28.244 1.00 60.81 108 GLN A C 1
ATOM 847 O O . GLN A 1 108 ? 11.509 6.208 -29.471 1.00 60.81 108 GLN A O 1
ATOM 852 N N . LEU A 1 109 ? 11.562 7.200 -27.452 1.00 56.91 109 LEU A N 1
ATOM 853 C CA . LEU A 1 109 ? 11.569 8.582 -27.951 1.00 56.91 109 LEU A CA 1
ATOM 854 C C . LEU A 1 109 ? 12.752 8.824 -28.903 1.00 56.91 109 LEU A C 1
ATOM 856 O O . LEU A 1 109 ? 12.633 9.589 -29.854 1.00 56.91 109 LEU A O 1
ATOM 860 N N . GLU A 1 110 ? 13.860 8.108 -28.701 1.00 58.88 110 GLU A N 1
ATOM 861 C CA . GLU A 1 110 ? 15.069 8.136 -29.530 1.00 58.88 110 GLU A CA 1
ATOM 862 C C . GLU A 1 110 ? 14.785 7.812 -31.005 1.00 58.88 110 GLU A C 1
ATOM 864 O O . GLU A 1 110 ? 15.315 8.483 -31.888 1.00 58.88 110 GLU A O 1
ATOM 869 N N . GLN A 1 111 ? 13.908 6.841 -31.284 1.00 56.16 111 GLN A N 1
ATOM 870 C CA . GLN A 1 111 ? 13.552 6.463 -32.657 1.00 56.16 111 GLN A CA 1
ATOM 871 C C . GLN A 1 111 ? 12.680 7.529 -33.334 1.00 56.16 111 GLN A C 1
ATOM 873 O O . GLN A 1 111 ? 12.817 7.763 -34.533 1.00 56.16 111 GLN A O 1
ATOM 878 N N . LYS A 1 112 ? 11.831 8.229 -32.564 1.00 60.59 112 LYS A N 1
ATOM 879 C CA . LYS A 1 112 ? 11.021 9.352 -33.066 1.00 60.59 112 LYS A CA 1
ATOM 880 C C . LYS A 1 112 ? 11.842 10.625 -33.286 1.00 60.59 112 LYS A C 1
ATOM 882 O O . LYS A 1 112 ? 11.543 11.381 -34.203 1.00 60.59 112 LYS A O 1
ATOM 887 N N . ILE A 1 113 ? 12.857 10.871 -32.456 1.00 62.03 113 ILE A N 1
ATOM 888 C CA . ILE A 1 113 ? 13.681 12.090 -32.505 1.00 62.03 113 ILE A CA 1
ATOM 889 C C . ILE A 1 113 ? 14.851 11.943 -33.493 1.00 62.03 113 ILE A C 1
ATOM 891 O O . ILE A 1 113 ? 15.253 12.925 -34.112 1.00 62.03 113 ILE A O 1
ATOM 895 N N . MET A 1 114 ? 15.391 10.732 -33.681 1.00 63.25 114 MET A N 1
ATOM 896 C CA . MET A 1 114 ? 16.554 10.479 -34.547 1.00 63.25 114 MET A CA 1
ATOM 897 C C . MET A 1 114 ? 16.313 9.361 -35.578 1.00 63.25 114 MET A C 1
ATOM 899 O O . MET A 1 114 ? 17.075 8.390 -35.631 1.00 63.25 114 MET A O 1
ATOM 903 N N . PRO A 1 115 ? 15.313 9.501 -36.469 1.00 62.06 115 PRO A N 1
ATOM 904 C CA . PRO A 1 115 ? 14.968 8.470 -37.452 1.00 62.06 115 PRO A CA 1
ATOM 905 C C . PRO A 1 115 ? 16.118 8.134 -38.422 1.00 62.06 115 PRO A C 1
ATOM 907 O O . PRO A 1 115 ? 16.185 7.032 -38.954 1.00 62.06 115 PRO A O 1
ATOM 910 N N . HIS A 1 116 ? 17.072 9.050 -38.630 1.00 60.72 116 HIS A N 1
ATOM 911 C CA . HIS A 1 116 ? 18.203 8.855 -39.549 1.00 60.72 116 HIS A CA 1
ATOM 912 C C . HIS A 1 116 ? 19.395 8.077 -38.958 1.00 60.72 116 HIS A C 1
ATOM 914 O O . HIS A 1 116 ? 20.237 7.600 -39.721 1.00 60.72 116 HIS A O 1
ATOM 920 N N . LEU A 1 117 ? 19.481 7.929 -37.628 1.00 59.53 117 LEU A N 1
ATOM 921 C CA . LEU A 1 117 ? 20.529 7.141 -36.955 1.00 59.53 117 LEU A CA 1
ATOM 922 C C . LEU A 1 117 ? 20.131 5.667 -36.774 1.00 59.53 117 LEU A C 1
ATOM 924 O O . LEU A 1 117 ? 21.002 4.802 -36.686 1.00 59.53 117 LEU A O 1
ATOM 928 N N . PHE A 1 118 ? 18.833 5.360 -36.795 1.00 59.38 118 PHE A N 1
ATOM 929 C CA . PHE A 1 118 ? 18.303 4.003 -36.676 1.00 59.38 118 PHE A CA 1
ATOM 930 C C . PHE A 1 118 ? 17.805 3.514 -38.043 1.00 59.38 118 PHE A C 1
ATOM 932 O O . PHE A 1 118 ? 16.665 3.727 -38.430 1.00 59.38 118 PHE A O 1
ATOM 939 N N . LYS A 1 119 ? 18.673 2.835 -38.806 1.00 58.69 119 LYS A N 1
ATOM 940 C CA . LYS A 1 119 ? 18.374 2.360 -40.178 1.00 58.69 119 LYS A CA 1
ATOM 941 C C . LYS A 1 119 ? 17.302 1.262 -40.283 1.00 58.69 119 LYS A C 1
ATOM 943 O O . LYS A 1 119 ? 16.985 0.844 -41.394 1.00 58.69 119 LYS A O 1
ATOM 948 N N . LYS A 1 120 ? 16.753 0.778 -39.170 1.00 54.22 120 LYS A N 1
ATOM 949 C CA . LYS A 1 120 ? 15.636 -0.170 -39.144 1.00 54.22 120 LYS A CA 1
ATOM 950 C C . LYS A 1 120 ? 14.758 0.115 -37.935 1.00 54.22 120 LYS A C 1
ATOM 952 O O . LYS A 1 120 ? 15.256 0.111 -36.812 1.00 54.22 120 LYS A O 1
ATOM 957 N N . GLU A 1 121 ? 13.458 0.245 -38.177 1.00 51.38 121 GLU A N 1
ATOM 958 C CA . GLU A 1 121 ? 12.406 -0.014 -37.192 1.00 51.38 121 GLU A CA 1
ATOM 959 C C . GLU A 1 121 ? 12.438 -1.505 -36.816 1.00 51.38 121 GLU 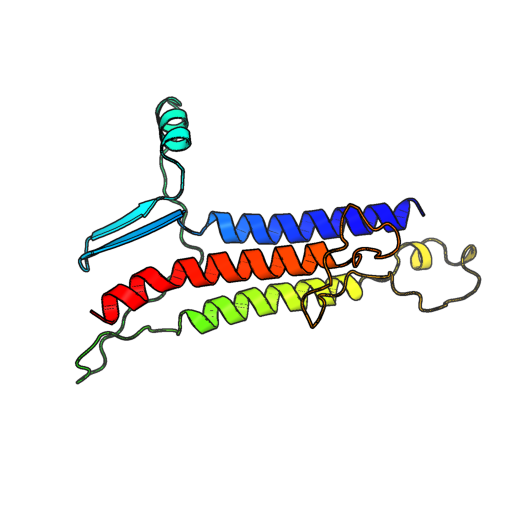A C 1
ATOM 961 O O . GLU A 1 121 ? 11.568 -2.299 -37.163 1.00 51.38 121 GLU A O 1
ATOM 966 N N . THR A 1 122 ? 13.490 -1.955 -36.142 1.00 47.59 122 THR A N 1
ATOM 967 C CA . THR A 1 122 ? 13.338 -3.134 -35.299 1.00 47.59 122 THR A CA 1
ATOM 968 C C . THR A 1 122 ? 12.495 -2.658 -34.138 1.00 47.59 122 THR A C 1
ATOM 970 O O . THR A 1 122 ? 12.950 -1.778 -33.411 1.00 47.59 122 THR A O 1
ATOM 973 N N . GLY A 1 123 ? 11.283 -3.199 -33.994 1.00 46.25 123 GLY A N 1
ATOM 974 C CA . GLY A 1 123 ? 10.378 -3.013 -32.856 1.00 46.25 123 GLY A CA 1
ATOM 975 C C . GLY A 1 123 ? 10.990 -3.482 -31.531 1.00 46.25 123 GLY A C 1
ATOM 976 O O . GLY A 1 123 ? 10.435 -4.319 -30.829 1.00 46.25 123 GLY A O 1
ATOM 977 N N . MET A 1 124 ? 12.168 -2.961 -31.200 1.00 45.00 124 MET A N 1
ATOM 978 C CA . MET A 1 124 ? 12.822 -3.024 -29.914 1.00 45.00 124 MET A CA 1
ATOM 979 C C . MET A 1 124 ? 12.057 -2.065 -29.019 1.00 45.00 124 MET A C 1
ATOM 981 O O . MET A 1 124 ? 12.442 -0.919 -28.796 1.00 45.00 124 MET A O 1
ATOM 985 N N . GLN A 1 125 ? 10.933 -2.563 -28.515 1.00 45.34 125 GLN A N 1
ATOM 986 C CA . GLN A 1 125 ? 10.407 -2.096 -27.247 1.00 45.34 125 GLN A CA 1
ATOM 987 C C . GLN A 1 125 ? 11.566 -2.137 -26.248 1.00 45.34 125 GLN A C 1
ATOM 989 O O . GLN A 1 125 ? 12.400 -3.053 -26.272 1.00 45.34 125 GLN A O 1
ATOM 994 N N . ILE A 1 126 ? 11.675 -1.106 -25.414 1.00 49.22 126 ILE A N 1
ATOM 995 C CA . ILE A 1 126 ? 12.620 -1.140 -24.299 1.00 49.22 126 ILE A CA 1
ATOM 996 C C . ILE A 1 126 ? 12.332 -2.435 -23.532 1.00 4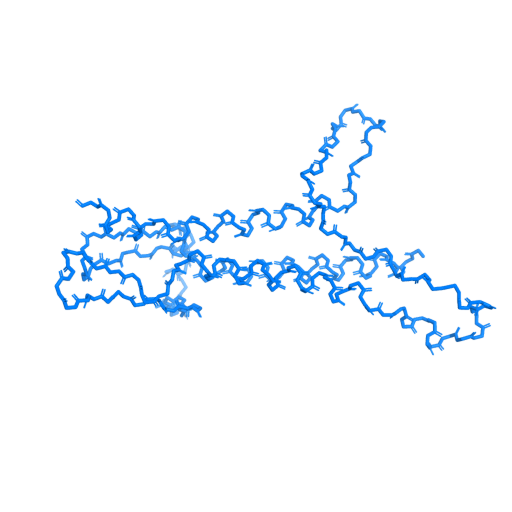9.22 126 ILE A C 1
ATOM 998 O O . ILE A 1 126 ? 11.170 -2.834 -23.444 1.00 49.22 126 ILE A O 1
ATOM 1002 N N . LYS A 1 127 ? 13.366 -3.122 -23.022 1.00 53.22 127 LYS A N 1
ATOM 1003 C CA . LYS A 1 127 ? 13.179 -4.201 -22.042 1.00 53.22 127 LYS A CA 1
ATOM 1004 C C . LYS A 1 127 ? 12.574 -3.572 -20.786 1.00 53.22 127 LYS A C 1
ATOM 1006 O O . LYS A 1 127 ? 13.273 -3.249 -19.835 1.00 53.22 127 LYS A O 1
ATOM 1011 N N . ALA A 1 128 ? 11.290 -3.266 -20.856 1.00 52.44 128 ALA A N 1
ATOM 1012 C CA . ALA A 1 128 ? 10.543 -2.684 -19.780 1.00 52.44 128 ALA A CA 1
ATOM 1013 C C . ALA A 1 128 ? 10.347 -3.786 -18.754 1.00 52.44 128 ALA A C 1
ATOM 1015 O O . ALA A 1 128 ? 10.073 -4.941 -19.097 1.00 52.44 128 ALA A O 1
ATOM 1016 N N . THR A 1 129 ? 10.576 -3.425 -17.504 1.00 61.84 129 THR A N 1
ATOM 1017 C CA . THR A 1 129 ? 10.534 -4.360 -16.396 1.00 61.84 129 THR A CA 1
ATOM 1018 C C . THR A 1 129 ? 9.171 -5.031 -16.343 1.00 61.84 129 THR A C 1
ATOM 1020 O O . THR A 1 129 ? 8.137 -4.362 -16.326 1.00 61.84 129 THR A O 1
ATOM 1023 N N . LYS A 1 130 ? 9.173 -6.362 -16.369 1.00 66.56 130 LYS A N 1
ATOM 1024 C CA . LYS A 1 130 ? 7.961 -7.178 -16.304 1.00 66.56 130 LYS A CA 1
ATOM 1025 C C . LYS A 1 130 ? 7.824 -7.682 -14.888 1.00 66.56 130 LYS A C 1
ATOM 1027 O O . LYS A 1 130 ? 8.794 -8.209 -14.355 1.00 66.56 130 LYS A O 1
ATOM 1032 N N . ARG A 1 131 ? 6.629 -7.581 -14.300 1.00 69.75 131 ARG A N 1
ATOM 1033 C CA . ARG A 1 131 ? 6.368 -8.300 -13.054 1.00 69.75 131 ARG A CA 1
ATOM 1034 C C . ARG A 1 131 ? 6.509 -9.805 -13.336 1.00 69.75 131 ARG A C 1
ATOM 1036 O O . ARG A 1 131 ? 5.796 -10.319 -14.207 1.00 69.75 131 ARG A O 1
ATOM 1043 N N . PRO A 1 132 ? 7.398 -10.516 -12.630 1.00 66.44 132 PRO A N 1
ATOM 1044 C CA . PRO A 1 132 ? 7.479 -11.967 -12.713 1.00 66.44 132 PRO A CA 1
ATOM 1045 C C . PRO A 1 132 ? 6.134 -12.590 -12.320 1.00 66.44 132 PRO A C 1
ATOM 1047 O O . PRO A 1 132 ? 5.442 -12.095 -11.431 1.00 66.44 132 PRO A O 1
ATOM 1050 N N . ARG A 1 133 ? 5.717 -13.656 -13.014 1.00 65.31 133 ARG A N 1
ATOM 1051 C CA . ARG A 1 133 ? 4.481 -14.389 -12.665 1.00 65.31 133 ARG A CA 1
ATOM 1052 C C . ARG A 1 133 ? 4.658 -15.273 -11.429 1.00 65.31 133 ARG A C 1
ATOM 1054 O O . ARG A 1 133 ? 3.675 -15.655 -10.810 1.00 65.31 133 ARG A O 1
ATOM 1061 N N . THR A 1 134 ? 5.901 -15.597 -11.107 1.00 68.00 134 THR A N 1
ATOM 1062 C CA . THR A 1 134 ? 6.326 -16.435 -9.988 1.00 68.00 134 THR A CA 1
ATOM 1063 C C . THR A 1 134 ? 7.452 -15.723 -9.257 1.00 68.00 134 THR A C 1
ATOM 1065 O O . THR A 1 134 ? 8.203 -14.986 -9.900 1.00 68.00 134 THR A O 1
ATOM 1068 N N . GLU A 1 135 ? 7.581 -15.964 -7.951 1.00 73.12 135 GLU A N 1
ATOM 1069 C CA . GLU A 1 135 ? 8.681 -15.419 -7.154 1.00 73.12 135 GLU A CA 1
ATOM 1070 C C . GLU A 1 135 ? 10.028 -15.732 -7.830 1.00 73.12 135 GLU A C 1
ATOM 1072 O O . GLU A 1 135 ? 10.312 -16.905 -8.109 1.00 73.12 135 GLU A O 1
ATOM 1077 N N . PRO A 1 136 ? 10.834 -14.710 -8.168 1.00 69.69 136 PRO A N 1
ATOM 1078 C CA . PRO A 1 136 ? 12.120 -14.933 -8.808 1.00 69.69 136 PRO A CA 1
ATOM 1079 C C . PRO A 1 136 ? 13.109 -15.577 -7.846 1.00 69.69 136 PRO A C 1
ATOM 1081 O O . PRO A 1 136 ? 13.097 -15.319 -6.642 1.00 69.69 136 PRO A O 1
ATOM 1084 N N . VAL A 1 137 ? 14.018 -16.379 -8.394 1.00 66.50 137 VAL A N 1
ATOM 1085 C CA . VAL A 1 137 ? 15.107 -16.964 -7.611 1.00 66.50 137 VAL A CA 1
ATOM 1086 C C . VAL A 1 137 ? 16.009 -15.832 -7.123 1.00 66.50 137 VAL A C 1
ATOM 1088 O O . VAL A 1 137 ? 16.630 -15.134 -7.927 1.00 66.50 137 VAL A O 1
ATOM 1091 N N . LYS A 1 138 ? 16.084 -15.654 -5.803 1.00 63.41 138 LYS A N 1
ATOM 1092 C CA . LYS A 1 138 ? 17.096 -14.800 -5.178 1.00 63.41 138 LYS A CA 1
ATOM 1093 C C . LYS A 1 138 ? 18.448 -15.463 -5.422 1.00 63.41 138 LYS A C 1
ATOM 1095 O O . LYS A 1 138 ? 18.651 -16.606 -5.014 1.00 63.41 138 LYS A O 1
ATOM 1100 N N . GLY A 1 139 ? 19.330 -14.792 -6.156 1.00 58.75 139 GLY A N 1
ATOM 1101 C CA . GLY A 1 139 ? 20.696 -15.271 -6.341 1.00 58.75 139 GLY A CA 1
ATOM 1102 C C . GLY A 1 139 ? 21.377 -15.396 -4.980 1.00 58.75 139 GLY A C 1
ATOM 1103 O O . GLY A 1 139 ? 21.173 -14.558 -4.105 1.00 58.75 139 GLY A O 1
ATOM 1104 N N . ASP A 1 140 ? 22.150 -16.460 -4.771 1.00 57.47 140 ASP A N 1
ATOM 1105 C CA . ASP A 1 140 ? 23.006 -16.547 -3.589 1.00 57.47 140 ASP A CA 1
ATOM 1106 C C . ASP A 1 140 ? 24.164 -15.548 -3.775 1.00 57.47 140 ASP A C 1
ATOM 1108 O O . ASP A 1 140 ? 24.887 -15.655 -4.774 1.00 57.47 140 ASP A O 1
ATOM 1112 N N . PRO A 1 141 ? 24.394 -14.603 -2.842 1.00 60.44 141 PRO A N 1
ATOM 1113 C CA . PRO A 1 141 ? 25.518 -13.667 -2.911 1.00 60.44 141 PRO A CA 1
ATOM 1114 C C . PRO A 1 141 ? 26.889 -14.348 -3.073 1.00 60.44 141 PRO A C 1
ATOM 1116 O O . PRO A 1 141 ? 27.841 -13.719 -3.542 1.00 60.44 141 PRO A O 1
ATOM 1119 N N . ASN A 1 142 ? 27.002 -15.627 -2.693 1.00 62.53 142 ASN A N 1
ATOM 1120 C CA . ASN A 1 142 ? 28.223 -16.420 -2.797 1.00 62.53 142 ASN A CA 1
ATOM 1121 C C . ASN A 1 142 ? 28.346 -17.240 -4.093 1.00 62.53 142 ASN A C 1
ATOM 1123 O O . ASN A 1 142 ? 29.452 -17.698 -4.396 1.00 62.53 142 ASN A O 1
ATOM 1127 N N . ASP A 1 143 ? 27.281 -17.404 -4.886 1.00 62.88 143 ASP A N 1
ATOM 1128 C CA . ASP A 1 143 ? 27.329 -18.133 -6.159 1.00 62.88 143 ASP A CA 1
ATOM 1129 C C . ASP A 1 143 ? 27.130 -17.200 -7.361 1.00 62.88 143 ASP A C 1
ATOM 1131 O O . ASP A 1 143 ? 26.025 -16.950 -7.839 1.00 62.88 143 ASP A O 1
ATOM 1135 N N . LYS A 1 144 ? 28.253 -16.743 -7.928 1.00 57.66 144 LYS A N 1
ATOM 1136 C CA . LYS A 1 144 ? 28.300 -15.876 -9.121 1.00 57.66 144 LYS A CA 1
ATOM 1137 C C . LYS A 1 144 ? 27.712 -16.507 -10.393 1.00 57.66 144 LYS A C 1
ATOM 1139 O O . LYS A 1 144 ? 27.690 -15.842 -11.429 1.00 57.66 144 LYS A O 1
ATOM 1144 N N . ARG A 1 145 ? 27.309 -17.785 -10.371 1.00 57.88 145 ARG A N 1
ATOM 1145 C CA . ARG A 1 145 ? 26.659 -18.451 -11.512 1.00 57.88 145 ARG A CA 1
ATOM 1146 C C . ARG A 1 145 ? 25.152 -18.217 -11.547 1.00 57.88 145 ARG A C 1
ATOM 1148 O O . ARG A 1 145 ? 24.572 -18.311 -12.627 1.00 57.88 145 ARG A O 1
ATOM 1155 N N . VAL A 1 146 ? 24.534 -17.900 -10.410 1.00 57.44 146 VAL A N 1
ATOM 1156 C CA . VAL A 1 146 ? 23.105 -17.589 -10.331 1.00 57.44 146 VAL A CA 1
ATOM 1157 C C . VAL A 1 146 ? 22.946 -16.081 -10.487 1.00 57.44 146 VAL A C 1
ATOM 1159 O O . VAL A 1 146 ? 23.135 -15.322 -9.543 1.00 57.44 146 VAL A O 1
ATOM 1162 N N . MET A 1 147 ? 22.653 -15.631 -11.708 1.00 54.91 147 MET A N 1
ATOM 1163 C CA . MET A 1 147 ? 22.302 -14.227 -11.925 1.00 54.91 147 MET A CA 1
ATOM 1164 C C . MET A 1 147 ? 20.925 -13.954 -11.319 1.00 54.91 147 MET A C 1
ATOM 1166 O O . MET A 1 147 ? 19.973 -14.683 -11.600 1.00 54.91 147 MET A O 1
ATOM 1170 N N . GLU A 1 148 ? 20.830 -12.906 -10.504 1.00 60.91 148 GLU A N 1
ATOM 1171 C CA . GLU A 1 148 ? 19.556 -12.400 -9.997 1.00 60.91 148 GLU A CA 1
ATOM 1172 C C . GLU A 1 148 ? 18.667 -11.943 -11.161 1.00 60.91 148 GLU A C 1
ATOM 1174 O O . GLU A 1 148 ? 19.146 -11.355 -12.136 1.00 60.91 148 GLU A O 1
ATOM 1179 N N . ASP A 1 149 ? 17.364 -12.210 -11.064 1.00 66.56 149 ASP A N 1
ATOM 1180 C CA . ASP A 1 149 ? 16.404 -11.691 -12.036 1.00 66.56 149 ASP A CA 1
ATOM 1181 C C . ASP A 1 149 ? 16.386 -10.156 -11.968 1.00 66.56 149 ASP A C 1
ATOM 1183 O O . ASP A 1 149 ? 16.145 -9.566 -10.912 1.00 66.56 149 ASP A O 1
ATOM 1187 N N . GLU A 1 150 ? 16.591 -9.496 -13.111 1.00 67.38 150 GLU A N 1
ATOM 1188 C CA . GLU A 1 150 ? 16.561 -8.032 -13.238 1.00 67.38 150 GLU A CA 1
ATOM 1189 C C . GLU A 1 150 ? 15.233 -7.411 -12.750 1.00 67.38 150 GLU A C 1
ATOM 1191 O O . GLU A 1 150 ? 15.178 -6.211 -12.463 1.00 67.38 150 GLU A O 1
ATOM 1196 N N . ASN A 1 151 ? 14.163 -8.208 -12.635 1.00 74.19 151 ASN A N 1
ATOM 1197 C CA . ASN A 1 151 ? 12.835 -7.791 -12.185 1.00 74.19 151 ASN A CA 1
ATOM 1198 C C . ASN A 1 151 ? 12.505 -8.167 -10.732 1.00 74.19 151 ASN A C 1
ATOM 1200 O O . ASN A 1 151 ? 11.380 -7.909 -10.298 1.00 74.19 151 ASN A O 1
ATOM 1204 N N . LEU A 1 152 ? 13.450 -8.726 -9.966 1.00 80.38 152 LEU A N 1
ATOM 1205 C CA . LEU A 1 152 ? 13.244 -9.072 -8.551 1.00 80.38 152 LEU A CA 1
ATOM 1206 C C . LEU A 1 152 ? 12.707 -7.880 -7.743 1.00 80.38 152 LEU A C 1
ATOM 1208 O O . LEU A 1 152 ? 11.741 -8.008 -7.002 1.00 80.38 152 LEU A O 1
ATOM 1212 N N . TRP A 1 153 ? 13.233 -6.681 -7.993 1.00 82.50 153 TRP A N 1
ATOM 1213 C CA . TRP A 1 153 ? 12.790 -5.461 -7.315 1.00 82.50 153 TRP A CA 1
ATOM 1214 C C . TRP A 1 153 ? 11.308 -5.109 -7.562 1.00 82.50 153 TRP A C 1
ATOM 1216 O O . TRP A 1 153 ? 10.677 -4.496 -6.703 1.00 82.50 153 TRP A O 1
ATOM 1226 N N . VAL A 1 154 ? 10.741 -5.471 -8.724 1.00 83.69 154 VAL A N 1
ATOM 1227 C CA . VAL A 1 154 ? 9.311 -5.256 -9.025 1.00 83.69 154 VAL A CA 1
ATOM 1228 C C . VAL A 1 154 ? 8.467 -6.223 -8.208 1.00 83.69 154 VAL A C 1
ATOM 1230 O O . VAL A 1 154 ? 7.428 -5.834 -7.680 1.00 83.69 154 VAL A O 1
ATOM 1233 N N . TRP A 1 155 ? 8.925 -7.473 -8.098 1.00 83.88 155 TRP A N 1
ATOM 1234 C CA . TRP A 1 155 ? 8.286 -8.485 -7.265 1.00 83.88 155 TRP A CA 1
ATOM 1235 C C . TRP A 1 155 ? 8.304 -8.086 -5.789 1.00 83.88 155 TRP A C 1
ATOM 1237 O O . TRP A 1 155 ? 7.266 -8.148 -5.131 1.00 83.88 155 TRP A O 1
ATOM 1247 N N . ASP A 1 156 ? 9.447 -7.620 -5.289 1.00 86.06 156 ASP A N 1
ATOM 1248 C CA . ASP A 1 156 ? 9.587 -7.170 -3.904 1.00 86.06 156 ASP A CA 1
ATOM 1249 C C . ASP A 1 156 ? 8.683 -5.964 -3.621 1.00 86.06 156 ASP A C 1
ATOM 1251 O O . ASP A 1 156 ? 7.973 -5.945 -2.618 1.00 86.06 156 ASP A O 1
ATOM 1255 N N . ALA A 1 157 ? 8.636 -4.981 -4.530 1.00 85.81 157 ALA A N 1
ATOM 1256 C CA . ALA A 1 157 ? 7.757 -3.820 -4.392 1.00 85.81 157 ALA A CA 1
ATOM 1257 C C . ALA A 1 157 ? 6.269 -4.209 -4.388 1.00 85.81 157 ALA A C 1
ATOM 1259 O O . ALA A 1 157 ? 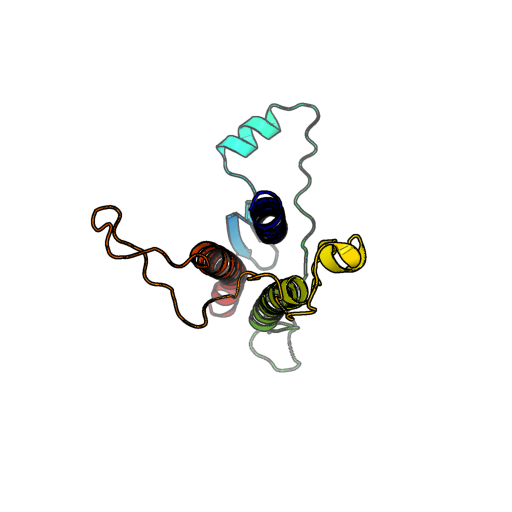5.510 -3.709 -3.559 1.00 85.81 157 ALA A O 1
ATOM 1260 N N . TYR A 1 158 ? 5.865 -5.116 -5.283 1.00 88.25 158 TYR A N 1
ATOM 1261 C CA . TYR A 1 158 ? 4.502 -5.644 -5.352 1.00 88.25 158 TYR A CA 1
ATOM 1262 C C . TYR A 1 158 ? 4.130 -6.405 -4.073 1.00 88.25 158 TYR A C 1
ATOM 1264 O O . TYR A 1 158 ? 3.077 -6.170 -3.484 1.00 88.25 158 TYR A O 1
ATOM 1272 N N . SER A 1 159 ? 5.007 -7.304 -3.626 1.00 88.06 159 SER A N 1
ATOM 1273 C CA . SER A 1 159 ? 4.766 -8.154 -2.459 1.00 88.06 159 SER A CA 1
ATOM 1274 C C . SER A 1 159 ? 4.714 -7.337 -1.173 1.00 88.06 159 SER A C 1
ATOM 1276 O O . SER A 1 159 ? 3.835 -7.561 -0.345 1.00 88.06 159 SER A O 1
ATOM 1278 N N . HIS A 1 160 ? 5.600 -6.349 -1.033 1.00 89.94 160 HIS A N 1
ATOM 1279 C CA . HIS A 1 160 ? 5.599 -5.431 0.099 1.00 89.94 160 HIS A CA 1
ATOM 1280 C C . HIS A 1 160 ? 4.312 -4.599 0.142 1.00 89.94 160 HIS A C 1
ATOM 1282 O O . HIS A 1 160 ? 3.645 -4.580 1.171 1.00 89.94 160 HIS A O 1
ATOM 1288 N N . LEU A 1 161 ? 3.909 -3.993 -0.984 1.00 89.94 161 LEU A N 1
ATOM 1289 C CA . LEU A 1 161 ? 2.657 -3.233 -1.059 1.00 89.94 161 LEU A CA 1
ATOM 1290 C C . LEU A 1 161 ? 1.451 -4.093 -0.666 1.00 89.94 161 LEU A C 1
ATOM 1292 O O . LEU A 1 161 ? 0.627 -3.674 0.141 1.00 89.94 161 LEU A O 1
ATOM 1296 N N . ARG A 1 162 ? 1.368 -5.316 -1.205 1.00 91.12 162 ARG A N 1
ATOM 1297 C CA . ARG A 1 162 ? 0.284 -6.248 -0.889 1.00 91.12 162 ARG A CA 1
ATOM 1298 C C . ARG A 1 162 ? 0.270 -6.620 0.591 1.00 91.12 162 ARG A C 1
ATOM 1300 O O . ARG A 1 162 ? -0.800 -6.637 1.186 1.00 91.12 162 ARG A O 1
ATOM 1307 N N . SER A 1 163 ? 1.432 -6.925 1.167 1.00 91.62 163 SER A N 1
ATOM 1308 C CA . SER A 1 163 ? 1.556 -7.286 2.582 1.00 91.62 163 SER A CA 1
ATOM 1309 C C . SER A 1 163 ? 1.061 -6.163 3.492 1.00 91.62 163 SER A C 1
ATOM 1311 O O . SER A 1 163 ? 0.298 -6.429 4.415 1.00 91.62 163 SER A O 1
ATOM 1313 N N . GLU A 1 164 ? 1.438 -4.915 3.210 1.00 89.75 164 GLU A N 1
ATOM 1314 C CA . GLU A 1 164 ? 1.002 -3.757 4.000 1.00 89.75 164 GLU A CA 1
ATOM 1315 C C . GLU A 1 164 ? -0.499 -3.482 3.864 1.00 89.75 164 GLU A C 1
ATOM 1317 O O . GLU A 1 164 ? -1.175 -3.242 4.861 1.00 89.75 164 GLU A O 1
ATOM 1322 N N . LEU A 1 165 ? -1.049 -3.583 2.651 1.00 88.56 165 LEU A N 1
ATOM 1323 C CA . LEU A 1 165 ? -2.487 -3.420 2.421 1.00 88.56 165 LEU A CA 1
ATOM 1324 C C . LEU A 1 165 ? -3.311 -4.499 3.132 1.00 88.56 165 LEU A C 1
ATOM 1326 O O . LEU A 1 165 ? -4.311 -4.193 3.771 1.00 88.56 165 LEU A O 1
ATOM 1330 N N . VAL A 1 166 ? -2.871 -5.757 3.051 1.00 89.06 166 VAL A N 1
ATOM 1331 C CA . VAL A 1 166 ? -3.517 -6.884 3.736 1.00 89.06 166 VAL A CA 1
ATOM 1332 C C . VAL A 1 166 ? -3.429 -6.715 5.256 1.00 89.06 166 VAL A C 1
ATOM 1334 O O . VAL A 1 166 ? -4.418 -6.901 5.957 1.00 89.06 166 VAL A O 1
ATOM 1337 N N . ARG A 1 167 ? -2.275 -6.287 5.779 1.00 89.12 167 ARG A N 1
ATOM 1338 C CA . ARG A 1 167 ? -2.096 -5.976 7.204 1.00 89.12 167 ARG A CA 1
ATOM 1339 C C . ARG A 1 167 ? -3.067 -4.897 7.689 1.00 89.12 167 ARG A C 1
ATOM 1341 O O . ARG A 1 167 ? -3.550 -4.992 8.810 1.00 89.12 167 ARG A O 1
ATOM 1348 N N . ALA A 1 168 ? -3.348 -3.891 6.864 1.00 85.94 168 ALA A N 1
ATOM 1349 C CA . ALA A 1 168 ? -4.213 -2.775 7.232 1.00 85.94 168 ALA A CA 1
ATOM 1350 C C . ALA A 1 168 ? -5.704 -3.145 7.331 1.00 85.94 168 ALA A C 1
ATOM 1352 O O . ALA A 1 168 ? -6.425 -2.492 8.080 1.00 85.94 168 ALA A O 1
ATOM 1353 N N . ILE A 1 169 ? -6.168 -4.174 6.610 1.00 85.25 169 ILE A N 1
ATOM 1354 C CA . ILE A 1 169 ? -7.587 -4.582 6.618 1.00 85.25 169 ILE A CA 1
ATOM 1355 C C . ILE A 1 169 ? -7.935 -5.582 7.733 1.00 85.25 169 ILE A C 1
ATOM 1357 O O . ILE A 1 169 ? -9.097 -5.682 8.112 1.00 85.25 169 ILE A O 1
ATOM 1361 N N . TYR A 1 170 ? -6.946 -6.284 8.296 1.00 85.12 170 TYR A N 1
ATOM 1362 C CA . TYR A 1 170 ? -7.163 -7.314 9.324 1.00 85.12 170 TYR A CA 1
AT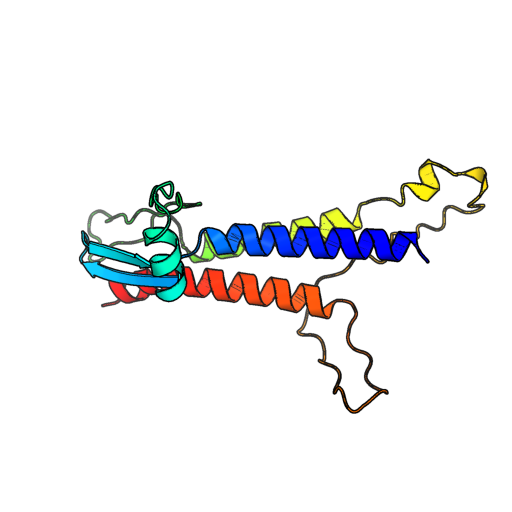OM 1363 C C . TYR A 1 170 ? -7.772 -6.831 10.654 1.00 85.12 170 TYR A C 1
ATOM 1365 O O . TYR A 1 170 ? -8.661 -7.511 11.154 1.00 85.12 170 TYR A O 1
ATOM 1373 N N . PRO A 1 171 ? -7.360 -5.694 11.251 1.00 83.81 171 PRO A N 1
ATOM 1374 C CA . PRO A 1 171 ? -7.803 -5.322 12.600 1.00 83.81 171 PRO A CA 1
ATOM 1375 C C . PRO A 1 171 ? -9.322 -5.184 12.753 1.00 83.81 171 PRO A C 1
ATOM 1377 O O . PRO A 1 171 ? -9.865 -5.468 13.816 1.00 83.81 171 PRO A O 1
ATOM 1380 N N . MET A 1 172 ? -10.008 -4.750 11.694 1.00 77.50 172 MET A N 1
ATOM 1381 C CA . MET A 1 172 ? -11.463 -4.617 11.701 1.00 77.50 172 MET A CA 1
ATOM 1382 C C . MET A 1 172 ? -12.160 -5.967 11.467 1.00 77.50 172 MET A C 1
ATOM 1384 O O . MET A 1 172 ? -13.206 -6.223 12.054 1.00 77.50 172 MET A O 1
ATOM 1388 N N . ASP A 1 173 ? -11.565 -6.851 10.663 1.00 80.12 173 ASP A N 1
ATOM 1389 C CA . ASP A 1 173 ? -12.062 -8.216 10.446 1.00 80.12 173 ASP A CA 1
ATOM 1390 C C . ASP A 1 173 ? -12.000 -9.049 11.739 1.00 80.12 173 ASP A C 1
ATOM 1392 O O . ASP A 1 173 ? -12.968 -9.720 12.104 1.00 80.12 173 ASP A O 1
ATOM 1396 N N . ASP A 1 174 ? -10.904 -8.906 12.493 1.00 82.25 174 ASP A N 1
ATOM 1397 C CA . ASP A 1 174 ? -10.744 -9.503 13.822 1.00 82.25 174 ASP A CA 1
ATOM 1398 C C . ASP A 1 174 ? -11.801 -8.979 14.808 1.00 82.25 174 ASP A C 1
ATOM 1400 O O . ASP A 1 174 ? -12.352 -9.755 15.588 1.00 82.25 174 ASP A O 1
ATOM 1404 N N . PHE A 1 175 ? -12.115 -7.678 14.767 1.00 80.69 175 PHE A N 1
ATOM 1405 C CA . PHE A 1 175 ? -13.115 -7.066 15.649 1.00 80.69 175 PHE A CA 1
ATOM 1406 C C . PHE A 1 175 ? -14.544 -7.533 15.340 1.00 80.69 175 PHE A C 1
ATOM 1408 O O . PHE A 1 175 ? -15.296 -7.826 16.262 1.00 80.69 175 PHE A O 1
ATOM 1415 N N . ILE A 1 176 ? -14.923 -7.630 14.062 1.00 77.81 176 ILE A N 1
ATOM 1416 C CA . ILE A 1 176 ? -16.270 -8.068 13.645 1.00 77.81 176 ILE A CA 1
ATOM 1417 C C . ILE A 1 176 ? -16.480 -9.571 13.889 1.00 77.81 176 ILE A C 1
ATOM 1419 O O . ILE A 1 176 ? -17.613 -10.014 14.076 1.00 77.81 176 ILE A O 1
ATOM 1423 N N . SER A 1 177 ? -15.400 -10.356 13.885 1.00 75.06 177 SER A N 1
ATOM 1424 C CA . SER A 1 177 ? -15.440 -11.807 14.104 1.00 75.06 177 SER A CA 1
ATOM 1425 C C . SER A 1 177 ? -15.472 -12.227 15.585 1.00 75.06 177 SER A C 1
ATOM 1427 O O . SER A 1 177 ? -15.662 -13.417 15.856 1.00 75.06 177 SER A O 1
ATOM 1429 N N . CYS A 1 178 ? -15.253 -11.296 16.524 1.00 59.38 178 CYS A N 1
ATOM 1430 C CA . CYS A 1 178 ? -15.301 -11.529 17.976 1.00 59.38 178 CYS A CA 1
ATOM 1431 C C . CYS A 1 178 ? -16.719 -11.382 18.543 1.00 59.38 178 CYS A C 1
ATOM 1433 O O . CYS A 1 178 ? -17.051 -12.177 19.455 1.00 59.38 178 CYS A O 1
#

Organism: Euplotes crassus (NCBI:txid5936)

Sequence (178 aa):
FIMQDALLILTKKSVNKFKDAIISFLPLSCQVNDLNDIVNKFVTDEEQAKLDEDPYHTSQDPIPLFSIDLVLEEGGESPQYSVDPGDVVSNIMQIFDTGIEKLQEVSQLEQKIMPHLFKKETGMQIKATKRPRTEPVKGDPNDKRVMEDENLWVWDAYSHLRSELVRAIYPMDDFISC

Radius of gyration: 22.4 Å; chains: 1; bounding box: 61×43×62 Å

Foldseek 3Di:
DVVLVVLVVVVLVVLVVLLVVLLQLFFPDWADPDPPDIDGHRDDPVVVVVLVVDPPRDPDRDDHPDDWDWDDPDVDPFTDTPDDLVVVLVVSLVVLQVVLVVSQVPPDVCCVVCVPVDPDPPVCRSPRQHQDPDQWDDDDPPDPVDDGDPNNSVPVSSVVSSVRSVVRPPNVVVVRVD